Protein AF-A0A4D8RC24-F1 (afdb_monomer_lite)

Sequence (176 aa):
MSFYDWDEFYRLRSGVKYAPVGRLGITMRQRPYGNALQRRLEVMTQLRVAFGDAFANDQLPQAAFWDDVSNIRLSVCVPGQNNNMLDRGQLQYMALGAATVSPRLPEVLPFDANLDGCYLPCADGYEDLTSVIANADDATLEAIGRKAADVFERSCTPARLVEWVERCIHAHERFD

pLDDT: mean 91.69, std 9.09, range [44.59, 98.31]

Foldseek 3Di:
DLDPDVVVVVVLLVVFDAQLPPALAEEEQDDQDDPCNVVSVVVLVVCCVLRPPSYDHHHDDPNVVRVVNNRHNAYEDQDDPDRAADDSVNLVLLQSLFEYEGAHHQDQFFPRDDLVLLYQHDHSSCPCVSVSVVPDDRVSRNSSSVVSNVSCVCGPDPVNVVVRVVCVVCVVVVVD

Structure (mmCIF, N/CA/C/O backbone):
data_AF-A0A4D8RC24-F1
#
_entry.id   AF-A0A4D8RC24-F1
#
loop_
_atom_site.group_PDB
_atom_site.id
_atom_site.type_symbol
_atom_site.label_atom_id
_atom_site.label_alt_id
_atom_site.label_comp_id
_atom_site.label_asym_id
_atom_site.label_entity_id
_atom_site.label_seq_id
_atom_site.pdbx_PDB_ins_code
_atom_site.Cartn_x
_atom_site.Cartn_y
_atom_site.Cartn_z
_atom_site.occupancy
_atom_site.B_iso_or_equiv
_atom_site.auth_seq_id
_atom_site.auth_comp_id
_atom_site.auth_asym_id
_atom_site.auth_atom_id
_atom_site.pdbx_PDB_model_num
ATOM 1 N N . MET A 1 1 ? 15.334 -3.479 -5.323 1.00 44.59 1 MET A N 1
ATOM 2 C CA . MET A 1 1 ? 14.333 -4.568 -5.379 1.00 44.59 1 MET A CA 1
ATOM 3 C C . MET A 1 1 ? 13.601 -4.666 -4.050 1.00 44.59 1 MET A C 1
ATOM 5 O O . MET A 1 1 ? 14.212 -4.383 -3.026 1.00 44.59 1 MET A O 1
ATOM 9 N N . SER A 1 2 ? 12.306 -5.005 -4.073 1.00 61.31 2 SER A N 1
ATOM 10 C CA . SER A 1 2 ? 11.454 -5.019 -2.869 1.00 61.31 2 SER A CA 1
ATOM 11 C C . SER A 1 2 ? 11.608 -6.266 -1.997 1.00 61.31 2 SER A C 1
ATOM 13 O O . SER A 1 2 ? 11.399 -6.200 -0.786 1.00 61.31 2 SER A O 1
ATOM 15 N N . PHE A 1 3 ? 12.035 -7.365 -2.618 1.00 71.88 3 PHE A N 1
ATOM 16 C CA . PHE A 1 3 ? 12.256 -8.673 -2.014 1.00 71.88 3 PHE A CA 1
ATOM 17 C C . PHE A 1 3 ? 13.729 -9.056 -2.175 1.00 71.88 3 PHE A C 1
ATOM 19 O O . PHE A 1 3 ? 14.319 -8.792 -3.226 1.00 71.88 3 PHE A O 1
ATOM 26 N N . TYR A 1 4 ? 14.325 -9.616 -1.121 1.00 71.25 4 TYR A N 1
ATOM 27 C CA . TYR A 1 4 ? 15.713 -10.095 -1.135 1.00 71.25 4 TYR A CA 1
ATOM 28 C C . TYR A 1 4 ? 15.817 -11.564 -1.559 1.00 71.25 4 TYR A C 1
ATOM 30 O O . TYR A 1 4 ? 16.815 -11.940 -2.163 1.00 71.25 4 TYR A O 1
ATOM 38 N N . ASP A 1 5 ? 14.779 -12.355 -1.286 1.00 82.56 5 ASP A N 1
ATOM 39 C CA . ASP A 1 5 ? 14.662 -13.763 -1.655 1.00 82.56 5 ASP A CA 1
ATOM 40 C C . ASP A 1 5 ? 13.346 -13.963 -2.423 1.00 82.56 5 ASP A C 1
ATOM 42 O O . ASP A 1 5 ? 12.249 -13.769 -1.890 1.00 82.56 5 ASP A O 1
ATOM 46 N N . TRP A 1 6 ? 13.461 -14.268 -3.717 1.00 84.31 6 TRP A N 1
ATOM 47 C CA . TRP A 1 6 ? 12.304 -14.428 -4.597 1.00 84.31 6 TRP A CA 1
ATOM 48 C C . TRP A 1 6 ? 11.679 -15.817 -4.516 1.00 84.31 6 TRP A C 1
ATOM 50 O O . TRP A 1 6 ? 10.471 -15.933 -4.709 1.00 84.31 6 TRP A O 1
ATOM 60 N N . ASP A 1 7 ? 12.456 -16.844 -4.178 1.00 85.31 7 ASP A N 1
ATOM 61 C CA . ASP A 1 7 ? 11.925 -18.190 -3.966 1.00 85.31 7 ASP A CA 1
ATOM 62 C C . ASP A 1 7 ? 11.073 -18.207 -2.696 1.00 85.31 7 ASP A C 1
ATOM 64 O O . ASP A 1 7 ? 9.956 -18.735 -2.682 1.00 85.31 7 ASP A O 1
ATOM 68 N N . GLU A 1 8 ? 11.554 -17.533 -1.648 1.00 81.44 8 GLU A N 1
ATOM 69 C CA . GLU A 1 8 ? 10.791 -17.296 -0.431 1.00 81.44 8 GLU A CA 1
ATOM 70 C C . GLU A 1 8 ? 9.505 -16.502 -0.720 1.00 81.44 8 GLU A C 1
ATOM 72 O O . GLU A 1 8 ? 8.424 -16.905 -0.277 1.00 81.44 8 GLU A O 1
ATOM 77 N N . PHE A 1 9 ? 9.589 -15.434 -1.522 1.00 83.38 9 PHE A N 1
ATOM 78 C CA . PHE A 1 9 ? 8.415 -14.676 -1.959 1.00 83.38 9 PHE A CA 1
ATOM 79 C C . PHE A 1 9 ? 7.382 -15.559 -2.671 1.00 83.38 9 PHE A C 1
ATOM 81 O O . PHE A 1 9 ? 6.213 -15.536 -2.288 1.00 83.38 9 PHE A O 1
ATOM 88 N N . TYR A 1 10 ? 7.774 -16.352 -3.675 1.00 84.88 10 TYR A N 1
ATOM 89 C CA . TYR A 1 10 ? 6.831 -17.206 -4.407 1.00 84.88 10 TYR A CA 1
ATOM 90 C C . TYR A 1 10 ? 6.205 -18.268 -3.504 1.00 84.88 10 TYR A C 1
ATOM 92 O O . TYR A 1 10 ? 4.992 -18.494 -3.563 1.00 84.88 10 TYR A O 1
ATOM 100 N N . ARG A 1 11 ? 7.008 -18.871 -2.618 1.00 84.00 11 ARG A N 1
ATOM 101 C CA . ARG A 1 11 ? 6.520 -19.828 -1.624 1.00 84.00 11 ARG A CA 1
ATOM 102 C C . ARG A 1 11 ? 5.441 -19.201 -0.747 1.00 84.00 11 ARG A C 1
ATOM 104 O O . ARG A 1 11 ? 4.394 -19.809 -0.546 1.00 84.00 11 ARG A O 1
ATOM 111 N N . LEU A 1 12 ? 5.667 -17.998 -0.231 1.00 75.50 12 LEU A N 1
ATOM 112 C CA . LEU A 1 12 ? 4.765 -17.386 0.748 1.00 75.50 12 LEU A CA 1
ATOM 113 C C . LEU A 1 12 ? 3.569 -16.706 0.110 1.00 75.50 12 LEU A C 1
ATOM 115 O O . LEU A 1 12 ? 2.467 -16.822 0.636 1.00 75.50 12 LEU A O 1
ATOM 119 N N . ARG A 1 13 ? 3.735 -16.106 -1.070 1.00 80.31 13 ARG A N 1
ATOM 120 C CA . ARG A 1 13 ? 2.616 -15.571 -1.850 1.00 80.31 13 ARG A CA 1
ATOM 121 C C . ARG A 1 13 ? 1.552 -16.631 -2.131 1.00 80.31 13 ARG A C 1
ATOM 123 O O . ARG A 1 13 ? 0.378 -16.293 -2.163 1.00 80.31 13 ARG A O 1
ATOM 130 N N . SER A 1 14 ? 1.936 -17.901 -2.281 1.00 81.00 14 SER A N 1
ATOM 131 C CA . SER A 1 14 ? 0.966 -18.994 -2.451 1.00 81.00 14 SER A CA 1
ATOM 132 C C . SER A 1 14 ? 0.047 -19.207 -1.235 1.00 81.00 14 SER A C 1
ATOM 134 O O . SER A 1 14 ? -1.061 -19.717 -1.392 1.00 81.00 14 SER A O 1
ATOM 136 N N . GLY A 1 15 ? 0.487 -18.803 -0.037 1.00 82.94 15 GLY A N 1
ATOM 137 C CA . GLY A 1 15 ? -0.268 -18.903 1.214 1.00 82.94 15 GLY A CA 1
ATOM 138 C C . GLY A 1 15 ? -0.913 -17.594 1.677 1.00 82.94 15 GLY A C 1
ATOM 139 O O . GLY A 1 15 ? -1.841 -17.631 2.484 1.00 82.94 15 GLY A O 1
ATOM 140 N N . VAL A 1 16 ? -0.460 -16.442 1.173 1.00 86.12 16 VAL A N 1
ATOM 141 C CA . VAL A 1 16 ? -1.022 -15.134 1.531 1.00 86.12 16 VAL A CA 1
ATOM 142 C C . VAL A 1 16 ? -2.292 -14.876 0.729 1.00 86.12 16 VAL A C 1
ATOM 144 O O . VAL A 1 16 ? -2.270 -14.812 -0.500 1.00 86.12 16 VAL A O 1
ATOM 147 N N . LYS A 1 17 ? -3.409 -14.671 1.434 1.00 88.62 17 LYS A N 1
ATOM 148 C CA . LYS A 1 17 ? -4.688 -14.294 0.827 1.00 88.62 17 LYS A CA 1
ATOM 149 C C . LYS A 1 17 ? -5.248 -13.043 1.492 1.00 88.62 17 LYS A C 1
ATOM 151 O O . LYS A 1 17 ? -5.812 -13.076 2.592 1.00 88.62 17 LYS A O 1
ATOM 156 N N . TYR A 1 18 ? -5.138 -11.929 0.782 1.00 94.31 18 TYR A N 1
ATOM 157 C CA . TYR A 1 18 ? -5.836 -10.709 1.152 1.00 94.31 18 TYR A CA 1
ATOM 158 C C . TYR A 1 18 ? -7.342 -10.849 0.870 1.00 94.31 18 TYR A C 1
ATOM 160 O O . TYR A 1 18 ? -7.747 -11.225 -0.227 1.00 94.31 18 TYR A O 1
ATOM 168 N N . ALA A 1 19 ? -8.166 -10.594 1.887 1.00 94.38 19 ALA A N 1
ATOM 169 C CA . ALA A 1 19 ? -9.625 -10.658 1.817 1.00 94.38 19 ALA A CA 1
ATOM 170 C C . ALA A 1 19 ? -10.207 -9.694 2.868 1.00 94.38 19 ALA A C 1
ATOM 172 O O . ALA A 1 19 ? -10.411 -10.101 4.009 1.00 94.38 19 ALA A O 1
ATOM 173 N N . PRO A 1 20 ? -10.421 -8.410 2.535 1.00 95.69 20 PRO A N 1
ATOM 174 C CA . PRO A 1 20 ? -10.732 -7.370 3.521 1.00 95.69 20 PRO A CA 1
ATOM 175 C C . PRO A 1 20 ? -12.094 -7.539 4.200 1.00 95.69 20 PRO A C 1
ATOM 177 O O . PRO A 1 20 ? -12.297 -6.980 5.274 1.00 95.69 20 PRO A O 1
ATOM 180 N N . VAL A 1 21 ? -13.000 -8.318 3.599 1.00 95.19 21 VAL A N 1
ATOM 181 C CA . VAL A 1 21 ? -14.374 -8.511 4.073 1.00 95.19 21 VAL A CA 1
ATOM 182 C C . VAL A 1 21 ? -14.407 -8.940 5.539 1.00 95.19 21 VAL A C 1
ATOM 184 O O . VAL A 1 21 ? -13.895 -10.000 5.902 1.00 95.19 21 VAL A O 1
ATOM 187 N N . GLY A 1 22 ? -15.033 -8.111 6.376 1.00 90.12 22 GLY A N 1
ATOM 188 C CA . GLY A 1 22 ? -15.206 -8.377 7.808 1.00 90.12 22 GLY A CA 1
ATOM 189 C C . GLY A 1 22 ? -13.940 -8.208 8.656 1.00 90.12 22 GLY A C 1
ATOM 190 O O . GLY A 1 22 ? -13.977 -8.466 9.859 1.00 90.12 22 GLY A O 1
ATOM 191 N N . ARG A 1 23 ? -12.823 -7.764 8.066 1.00 94.94 23 ARG A N 1
ATOM 192 C CA . ARG A 1 23 ? -11.603 -7.415 8.803 1.00 94.94 23 ARG A CA 1
ATOM 193 C C . ARG A 1 23 ? -11.678 -5.966 9.265 1.00 94.94 23 ARG A C 1
ATOM 195 O O . ARG A 1 23 ? -12.237 -5.118 8.581 1.00 94.94 23 ARG A O 1
ATOM 202 N N . LEU A 1 24 ? -11.054 -5.669 10.404 1.00 94.25 24 LEU A N 1
ATOM 203 C CA . LEU A 1 24 ? -10.977 -4.307 10.952 1.00 94.25 24 LEU A CA 1
ATOM 204 C C . LEU A 1 24 ? -9.547 -3.755 11.005 1.00 94.25 24 LEU A C 1
ATOM 206 O O . LEU A 1 24 ? -9.372 -2.548 11.122 1.00 94.25 24 LEU A O 1
ATOM 210 N N . GLY A 1 25 ? -8.531 -4.619 10.904 1.00 96.88 25 GLY A N 1
ATOM 211 C CA . GLY A 1 25 ? -7.134 -4.239 11.110 1.00 96.88 25 GLY A CA 1
ATOM 212 C C . GLY A 1 25 ? -6.630 -3.212 10.093 1.00 96.88 25 GLY A C 1
ATOM 213 O O . GLY A 1 25 ? -6.691 -3.444 8.886 1.00 96.88 25 GLY A O 1
ATOM 214 N N . ILE A 1 26 ? -6.090 -2.101 10.581 1.00 97.81 26 ILE A N 1
ATOM 215 C CA . ILE A 1 26 ? -5.436 -1.053 9.793 1.00 97.81 26 ILE A CA 1
ATOM 216 C C . ILE A 1 26 ? -3.965 -1.046 10.175 1.00 97.81 26 ILE A C 1
ATOM 218 O O . ILE A 1 26 ? -3.633 -0.985 11.360 1.00 97.81 26 ILE A O 1
ATOM 222 N N . THR A 1 27 ? -3.063 -1.084 9.195 1.00 97.12 27 THR A N 1
ATOM 223 C CA . THR A 1 27 ? -1.629 -1.145 9.504 1.00 97.12 27 THR A CA 1
ATOM 224 C C . THR A 1 27 ? -0.808 -0.060 8.842 1.00 97.12 27 THR A C 1
ATOM 226 O O . THR A 1 27 ? -1.006 0.298 7.687 1.00 97.12 27 THR A O 1
ATOM 229 N N . MET A 1 28 ? 0.178 0.442 9.582 1.00 95.81 28 MET A N 1
ATOM 230 C CA . MET A 1 28 ? 1.217 1.333 9.072 1.00 95.81 28 MET A CA 1
ATOM 231 C C . MET A 1 28 ? 2.562 0.872 9.627 1.00 95.81 28 MET A C 1
ATOM 233 O O . MET A 1 28 ? 3.018 1.306 10.681 1.00 95.81 28 MET A O 1
ATOM 237 N N . ARG A 1 29 ? 3.207 -0.042 8.903 1.00 92.94 29 ARG A N 1
ATOM 238 C CA . ARG A 1 29 ? 4.435 -0.725 9.348 1.00 92.94 29 ARG A CA 1
ATOM 239 C C . ARG A 1 29 ? 5.718 0.040 8.998 1.00 92.94 29 ARG A C 1
ATOM 241 O O . ARG A 1 29 ? 6.820 -0.453 9.214 1.00 92.94 29 ARG A O 1
ATOM 248 N N . GLN A 1 30 ? 5.619 1.239 8.428 1.00 90.50 30 GLN A N 1
ATOM 249 C CA . GLN A 1 30 ? 6.779 2.020 8.001 1.00 90.50 30 GLN A CA 1
ATOM 250 C C . GLN A 1 30 ? 7.441 2.732 9.187 1.00 90.50 30 GLN A C 1
ATOM 252 O O . GLN A 1 30 ? 6.823 3.560 9.853 1.00 90.50 30 GLN A O 1
ATOM 257 N N . ARG A 1 31 ? 8.732 2.466 9.420 1.00 89.50 31 ARG A N 1
ATOM 258 C CA . ARG A 1 31 ? 9.482 3.101 10.512 1.00 89.50 31 ARG A CA 1
ATOM 259 C C . ARG A 1 31 ? 9.552 4.628 10.328 1.00 89.50 31 ARG A C 1
ATOM 261 O O . ARG A 1 31 ? 9.922 5.080 9.242 1.00 89.50 31 ARG A O 1
ATOM 268 N N . PRO A 1 32 ? 9.287 5.439 11.361 1.00 91.25 32 PRO A N 1
ATOM 269 C CA . PRO A 1 32 ? 9.589 6.867 11.335 1.00 91.25 32 PRO A CA 1
ATOM 270 C C . PRO A 1 32 ? 11.110 7.087 11.370 1.00 91.25 32 PRO A C 1
ATOM 272 O O . PRO A 1 32 ? 11.766 6.761 12.358 1.00 91.25 32 PRO A O 1
ATOM 275 N N . TYR A 1 33 ? 11.695 7.581 10.277 1.00 90.31 33 TYR A N 1
ATOM 276 C CA . TYR A 1 33 ? 13.123 7.912 10.200 1.00 90.31 33 TYR A CA 1
ATOM 277 C C . TYR A 1 33 ? 13.399 8.947 9.101 1.00 90.31 33 TYR A C 1
ATOM 279 O O . TYR A 1 33 ? 12.599 9.110 8.177 1.00 90.31 33 TYR A O 1
ATOM 287 N N . GLY A 1 34 ? 14.554 9.617 9.190 1.00 91.06 34 GLY A N 1
ATOM 288 C CA . GLY A 1 34 ? 15.020 10.575 8.183 1.00 91.06 34 GLY A CA 1
ATOM 289 C C . GLY A 1 34 ? 13.987 11.664 7.885 1.00 91.06 34 GLY A C 1
ATOM 290 O O . GLY A 1 34 ? 13.308 12.148 8.789 1.00 91.06 34 GLY A O 1
ATOM 291 N N . ASN A 1 35 ? 13.818 11.988 6.602 1.00 90.50 35 ASN A N 1
ATOM 292 C CA . ASN A 1 35 ? 12.892 13.025 6.129 1.00 90.50 35 ASN A CA 1
ATOM 293 C C . ASN A 1 35 ? 11.404 12.696 6.349 1.00 90.50 35 ASN A C 1
ATOM 295 O O . ASN A 1 35 ? 10.552 13.565 6.186 1.00 90.50 35 ASN A O 1
ATOM 299 N N . ALA A 1 36 ? 11.078 11.455 6.722 1.00 93.06 36 ALA A N 1
ATOM 300 C CA . ALA A 1 36 ? 9.709 11.019 6.979 1.00 93.06 36 ALA A CA 1
ATOM 301 C C . ALA A 1 36 ? 9.345 11.016 8.467 1.00 93.06 36 ALA A C 1
ATOM 303 O O . ALA A 1 36 ? 8.201 10.710 8.791 1.00 93.06 36 ALA A O 1
ATOM 304 N N . LEU A 1 37 ? 10.301 11.280 9.371 1.00 95.31 37 LEU A N 1
ATOM 305 C CA . LEU A 1 37 ? 10.128 11.086 10.813 1.00 95.31 37 LEU A CA 1
ATOM 306 C C . LEU A 1 37 ? 8.869 11.782 11.337 1.00 95.31 37 LEU A C 1
ATOM 308 O O . LEU A 1 37 ? 7.990 11.114 11.874 1.00 95.31 37 LEU A O 1
ATOM 312 N N . GLN A 1 38 ? 8.772 13.096 11.131 1.00 95.62 38 GLN A N 1
ATOM 313 C CA . GLN A 1 38 ? 7.676 13.899 11.666 1.00 95.62 38 GLN A CA 1
ATOM 314 C C . GLN A 1 38 ? 6.326 13.483 11.069 1.00 95.62 38 GLN A C 1
ATOM 316 O O . GLN A 1 38 ? 5.425 13.091 11.802 1.00 95.62 38 GLN A O 1
ATOM 321 N 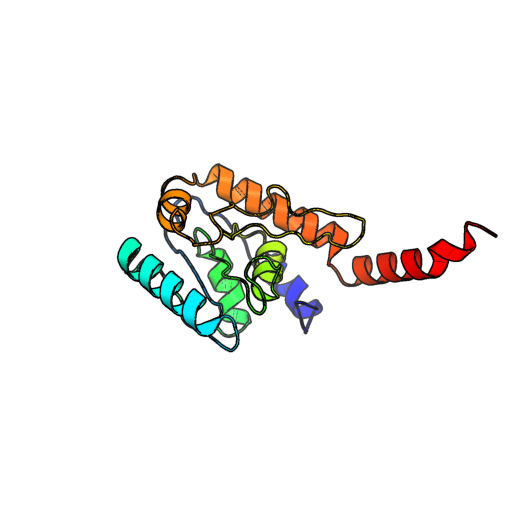N . ARG A 1 39 ? 6.235 13.439 9.735 1.00 95.00 39 ARG A N 1
ATOM 322 C CA . ARG A 1 39 ? 5.020 13.037 9.014 1.00 95.00 39 ARG A CA 1
ATOM 323 C C . ARG A 1 39 ? 4.527 11.646 9.426 1.00 95.00 39 ARG A C 1
ATOM 325 O O . ARG A 1 39 ? 3.338 11.444 9.641 1.00 95.00 39 ARG A O 1
ATOM 332 N N . ARG A 1 40 ? 5.428 10.664 9.559 1.00 96.00 40 ARG A N 1
ATOM 333 C CA . ARG A 1 40 ? 5.048 9.306 9.979 1.00 96.00 40 ARG A CA 1
ATOM 334 C C . ARG A 1 40 ? 4.545 9.279 11.421 1.00 96.00 40 ARG A C 1
ATOM 336 O O . ARG A 1 40 ? 3.589 8.563 11.689 1.00 96.00 40 ARG A O 1
ATOM 343 N N . LEU A 1 41 ? 5.145 10.048 12.333 1.00 96.81 41 LEU A N 1
ATOM 344 C CA . LEU A 1 41 ? 4.675 10.146 13.721 1.00 96.81 41 LEU A CA 1
ATOM 345 C C . LEU A 1 41 ? 3.296 10.812 13.823 1.00 96.81 41 LEU A C 1
ATOM 347 O O . LEU A 1 41 ? 2.447 10.342 14.581 1.00 96.81 41 LEU A O 1
ATOM 351 N N . GLU A 1 42 ? 3.062 11.868 13.047 1.00 97.12 42 GLU A N 1
ATOM 352 C CA . GLU A 1 42 ? 1.772 12.563 12.979 1.00 97.12 42 GLU A CA 1
ATOM 353 C C . GLU A 1 42 ? 0.671 11.629 12.478 1.00 97.12 42 GLU A C 1
ATOM 355 O O . GLU A 1 42 ? -0.331 11.436 13.168 1.00 97.12 42 GLU A O 1
ATOM 360 N N . VAL A 1 43 ? 0.901 10.949 11.350 1.00 97.44 43 VAL A N 1
ATOM 361 C CA . VAL A 1 43 ? -0.060 9.985 10.799 1.00 97.44 43 VAL A CA 1
ATOM 362 C C . VAL A 1 43 ? -0.285 8.809 11.752 1.00 97.44 43 VAL A C 1
ATOM 364 O O . VAL A 1 43 ? -1.426 8.423 11.989 1.00 97.44 43 VAL A O 1
ATOM 367 N N . MET A 1 44 ? 0.766 8.258 12.373 1.00 97.75 44 MET A N 1
ATOM 368 C CA . MET A 1 44 ? 0.602 7.198 13.378 1.00 97.75 44 MET A CA 1
ATOM 369 C C . MET A 1 44 ? -0.259 7.657 14.561 1.00 97.75 44 MET A C 1
ATOM 371 O O . MET A 1 44 ? -1.071 6.882 15.063 1.00 97.75 44 MET A O 1
ATOM 375 N N . THR A 1 45 ? -0.099 8.906 15.002 1.00 97.81 45 THR A N 1
ATOM 376 C CA . THR A 1 45 ? -0.908 9.484 16.083 1.00 97.81 45 THR A CA 1
ATOM 377 C C . THR A 1 45 ? -2.361 9.640 15.644 1.00 97.81 45 THR A C 1
ATOM 379 O O . THR A 1 45 ? -3.260 9.205 16.361 1.00 97.81 45 THR A O 1
ATOM 382 N N . GLN A 1 46 ? -2.597 10.183 14.446 1.00 98.00 46 GLN A N 1
ATOM 383 C CA . GLN A 1 46 ? -3.929 10.337 13.859 1.00 98.00 46 GLN A CA 1
ATOM 384 C C . GLN A 1 46 ? -4.656 8.989 13.745 1.00 98.00 46 GLN A C 1
ATOM 386 O O . GLN A 1 46 ? -5.799 8.864 14.184 1.00 98.00 46 GLN A O 1
ATOM 391 N N . LEU A 1 47 ? -3.983 7.961 13.217 1.00 98.31 47 LEU A N 1
ATOM 392 C CA . LEU A 1 47 ? -4.540 6.614 13.077 1.00 98.31 47 LEU A CA 1
ATOM 393 C C . LEU A 1 47 ? -4.827 5.972 14.436 1.00 98.31 47 LEU A C 1
ATOM 395 O O . LEU A 1 47 ? -5.876 5.359 14.614 1.00 98.31 47 LEU A O 1
ATOM 399 N N . ARG A 1 48 ? -3.937 6.150 15.417 1.00 97.94 48 ARG A N 1
ATOM 400 C CA . ARG A 1 48 ? -4.143 5.627 16.772 1.00 97.94 48 ARG A CA 1
ATOM 401 C C . ARG A 1 48 ? -5.333 6.278 17.470 1.00 97.94 48 ARG A C 1
ATOM 403 O O . ARG A 1 48 ? -6.101 5.576 18.116 1.00 97.94 48 ARG A O 1
ATOM 410 N N . VAL A 1 49 ? -5.505 7.591 17.321 1.00 98.06 49 VAL A N 1
ATOM 411 C CA . VAL A 1 49 ? -6.660 8.318 17.871 1.00 98.06 49 VAL A CA 1
ATOM 412 C C . VAL A 1 49 ? -7.964 7.874 17.203 1.00 98.06 49 VAL A C 1
ATOM 414 O O . VAL A 1 49 ? -8.965 7.705 17.891 1.00 98.06 49 VAL A O 1
ATOM 417 N N . ALA A 1 50 ? -7.959 7.669 15.884 1.00 97.75 50 ALA A N 1
ATOM 418 C CA . ALA A 1 50 ? -9.168 7.338 15.132 1.00 97.75 50 ALA A CA 1
ATOM 419 C C . ALA A 1 50 ? -9.594 5.866 15.246 1.00 97.75 50 ALA A C 1
ATOM 421 O O . ALA A 1 50 ? -10.788 5.579 15.275 1.00 97.75 50 ALA A O 1
ATOM 422 N N . PHE A 1 51 ? -8.636 4.937 15.292 1.00 97.44 51 PHE A N 1
ATOM 423 C CA . PHE A 1 51 ? -8.905 3.503 15.143 1.00 97.44 51 PHE A CA 1
ATOM 424 C C . PHE A 1 51 ? -8.506 2.660 16.359 1.00 97.44 51 PHE A C 1
ATOM 426 O O . PHE A 1 51 ? -8.856 1.482 16.407 1.00 97.44 51 PHE A O 1
ATOM 433 N N . GLY A 1 52 ? -7.82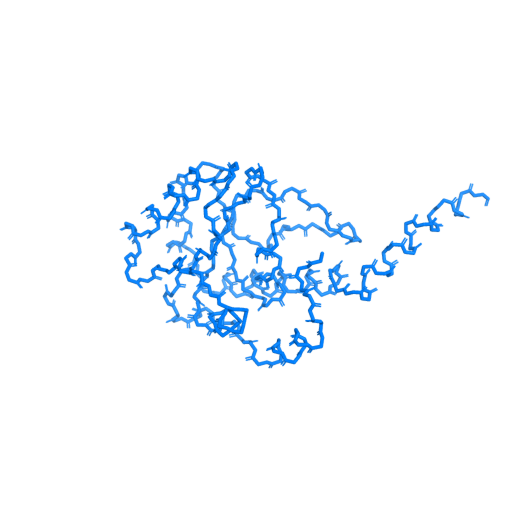1 3.239 17.353 1.00 96.94 52 GLY A N 1
ATOM 434 C CA . GLY A 1 52 ? -7.491 2.568 18.613 1.00 96.94 52 GLY A CA 1
ATOM 435 C C . GLY A 1 52 ? -6.848 1.198 18.398 1.00 96.94 52 GLY A C 1
ATOM 436 O O . GLY A 1 52 ? -5.864 1.076 17.670 1.00 96.94 52 GLY A O 1
ATOM 437 N N . ASP A 1 53 ? -7.449 0.169 18.993 1.00 96.12 53 ASP A N 1
ATOM 438 C CA . ASP A 1 53 ? -6.969 -1.219 18.951 1.00 96.12 53 ASP A CA 1
ATOM 439 C C . ASP A 1 53 ? -6.988 -1.846 17.548 1.00 96.12 53 ASP A C 1
ATOM 441 O O . ASP A 1 53 ? -6.309 -2.843 17.306 1.00 96.12 53 ASP A O 1
ATOM 445 N N . ALA A 1 54 ? -7.736 -1.272 16.599 1.00 96.81 54 ALA A N 1
ATOM 446 C CA . ALA A 1 54 ? -7.720 -1.731 15.214 1.00 96.81 54 ALA A CA 1
ATOM 447 C C . ALA A 1 54 ? -6.456 -1.282 14.459 1.00 96.81 54 ALA A C 1
ATOM 449 O O . ALA A 1 54 ? -6.172 -1.816 13.387 1.00 96.81 54 ALA A O 1
ATOM 450 N N . PHE A 1 55 ? -5.696 -0.316 14.989 1.00 98.25 55 PHE A N 1
ATOM 451 C CA . PHE A 1 55 ? -4.484 0.192 14.357 1.00 98.25 55 PHE A CA 1
ATOM 452 C C . PHE A 1 55 ? -3.216 -0.465 14.907 1.00 98.25 55 PHE A C 1
ATOM 454 O O . PHE A 1 55 ? -2.931 -0.390 16.101 1.00 98.25 55 PHE A O 1
ATOM 461 N N . ALA A 1 56 ? -2.387 -1.010 14.013 1.00 96.81 56 ALA A N 1
ATOM 462 C CA . ALA A 1 56 ? -1.081 -1.553 14.369 1.00 96.81 56 ALA A CA 1
ATOM 463 C C . ALA A 1 56 ? 0.064 -0.919 13.559 1.00 96.81 56 ALA A C 1
ATOM 465 O O . ALA A 1 56 ? 0.029 -0.824 12.329 1.00 96.81 56 ALA A O 1
ATOM 466 N N . ASN A 1 57 ? 1.125 -0.510 14.259 1.00 95.31 57 ASN A N 1
ATOM 467 C CA . ASN A 1 57 ? 2.306 0.139 13.676 1.00 95.31 57 ASN A CA 1
ATOM 468 C C . ASN A 1 57 ? 3.646 -0.469 14.115 1.00 95.31 57 ASN A C 1
ATOM 470 O O . ASN A 1 57 ? 4.707 0.043 13.748 1.00 95.31 57 ASN A O 1
ATOM 474 N N . ASP A 1 58 ? 3.611 -1.562 14.876 1.00 92.88 58 ASP A N 1
ATOM 475 C CA . ASP A 1 58 ? 4.820 -2.271 15.288 1.00 92.88 58 ASP A CA 1
ATOM 476 C C . ASP A 1 58 ? 5.579 -2.810 14.078 1.00 92.88 58 ASP A C 1
ATOM 478 O O . ASP A 1 58 ? 4.978 -3.236 13.085 1.00 92.88 58 ASP A O 1
ATOM 482 N N . GLN A 1 59 ? 6.910 -2.797 14.168 1.00 89.62 59 GLN A N 1
ATOM 483 C CA . GLN A 1 59 ? 7.771 -3.423 13.170 1.00 89.62 59 GLN A CA 1
ATOM 484 C C . GLN A 1 59 ? 7.617 -4.939 13.243 1.00 89.62 59 GLN A C 1
ATOM 486 O O . GLN A 1 59 ? 7.718 -5.527 14.318 1.00 89.62 59 GLN A O 1
ATOM 491 N N . LEU A 1 60 ? 7.428 -5.564 12.085 1.00 90.44 60 LEU A N 1
ATOM 492 C CA . LEU A 1 60 ? 7.300 -7.008 11.971 1.00 90.44 60 LEU A CA 1
ATOM 493 C C . LEU A 1 60 ? 8.521 -7.592 11.250 1.00 90.44 60 LEU A C 1
ATOM 495 O O . LEU A 1 60 ? 8.993 -7.004 10.273 1.00 90.44 60 LEU A O 1
ATOM 499 N N . PRO A 1 61 ? 9.023 -8.759 11.686 1.00 88.00 61 PRO A N 1
ATOM 500 C CA . PRO A 1 61 ? 9.874 -9.594 10.848 1.00 88.00 61 PRO A CA 1
ATOM 501 C C . PRO A 1 61 ? 9.170 -9.942 9.528 1.00 88.00 61 PRO A C 1
ATOM 503 O O . PRO A 1 61 ? 7.943 -10.002 9.478 1.00 88.00 61 PRO A O 1
ATOM 506 N N . GLN A 1 62 ? 9.936 -10.227 8.473 1.00 83.75 62 GLN A N 1
ATOM 507 C CA . GLN A 1 62 ? 9.405 -10.422 7.116 1.00 83.75 62 GLN A CA 1
ATOM 508 C C . GLN A 1 62 ? 8.290 -11.485 7.035 1.00 83.75 62 GLN A C 1
ATOM 510 O O . GLN A 1 62 ? 7.245 -11.226 6.445 1.00 83.75 62 GLN A O 1
ATOM 515 N N . ALA A 1 63 ? 8.475 -12.643 7.677 1.00 83.38 63 ALA A N 1
ATOM 516 C CA . ALA A 1 63 ? 7.461 -13.700 7.709 1.00 83.38 63 ALA A CA 1
ATOM 517 C C . ALA A 1 63 ? 6.163 -13.248 8.403 1.00 83.38 63 ALA A C 1
ATOM 519 O O . ALA A 1 63 ? 5.075 -13.431 7.866 1.00 83.38 63 ALA A O 1
ATOM 520 N N . ALA A 1 64 ? 6.282 -12.578 9.553 1.00 88.94 64 ALA A N 1
ATOM 521 C CA . ALA A 1 64 ? 5.131 -12.061 10.289 1.00 88.94 64 ALA A CA 1
ATOM 522 C C . ALA A 1 64 ? 4.416 -10.937 9.528 1.00 88.94 64 ALA A C 1
ATOM 524 O O . ALA A 1 64 ? 3.198 -10.834 9.596 1.00 88.94 64 ALA A O 1
ATOM 525 N N . PHE A 1 65 ? 5.154 -10.111 8.781 1.00 90.00 65 PHE A N 1
ATOM 526 C CA . PHE A 1 65 ? 4.571 -9.112 7.887 1.00 90.00 65 PHE A CA 1
ATOM 527 C C . PHE A 1 65 ? 3.691 -9.765 6.813 1.00 90.00 65 PHE A C 1
ATOM 529 O O . PHE A 1 65 ? 2.596 -9.283 6.548 1.00 90.00 65 PHE A O 1
ATOM 536 N N . TRP A 1 66 ? 4.132 -10.870 6.213 1.00 87.25 66 TRP A N 1
ATOM 537 C CA . TRP A 1 66 ? 3.341 -11.580 5.206 1.00 87.25 66 TRP A CA 1
ATOM 538 C C . TRP A 1 66 ? 2.071 -12.206 5.776 1.00 87.25 66 TRP A C 1
ATOM 540 O O . TRP A 1 66 ? 1.002 -12.070 5.178 1.00 87.25 66 TRP A O 1
ATOM 550 N N . ASP A 1 67 ? 2.164 -12.813 6.956 1.00 88.50 67 ASP A N 1
ATOM 551 C CA . ASP A 1 67 ? 0.991 -13.332 7.658 1.00 88.50 67 ASP A CA 1
ATOM 552 C C . ASP A 1 67 ? 0.029 -12.198 8.056 1.00 88.50 67 ASP A C 1
ATOM 554 O O . ASP A 1 67 ? -1.188 -12.338 7.917 1.00 88.50 67 ASP A O 1
ATOM 558 N N . ASP A 1 68 ? 0.551 -11.039 8.476 1.00 92.44 68 ASP A N 1
ATOM 559 C CA . ASP A 1 68 ? -0.234 -9.838 8.801 1.00 92.44 68 ASP A CA 1
ATOM 560 C C . ASP A 1 68 ? -1.074 -9.381 7.601 1.00 92.44 68 ASP A C 1
ATOM 562 O O . ASP A 1 68 ? -2.256 -9.085 7.760 1.00 92.44 68 ASP A O 1
ATOM 566 N N . VAL A 1 69 ? -0.544 -9.435 6.371 1.00 93.56 69 VAL A N 1
ATOM 567 C CA . VAL A 1 69 ? -1.313 -9.082 5.159 1.00 93.56 69 VAL A CA 1
ATOM 568 C C . VAL A 1 69 ? -2.594 -9.919 5.003 1.00 93.56 69 VAL A C 1
ATOM 570 O O . VAL A 1 69 ? -3.632 -9.424 4.549 1.00 93.56 69 VAL A O 1
ATOM 573 N N . SER A 1 70 ? -2.573 -11.176 5.448 1.00 92.25 70 SER A N 1
ATOM 574 C CA . SER A 1 70 ? -3.755 -12.046 5.444 1.00 92.25 70 SER A CA 1
ATOM 575 C C . SER A 1 70 ? -4.750 -11.737 6.566 1.00 92.25 70 SER A C 1
ATOM 577 O O . SER A 1 70 ? -5.788 -12.381 6.630 1.00 92.25 70 SER A O 1
ATOM 579 N N . ASN A 1 71 ? -4.485 -10.764 7.435 1.00 93.81 71 ASN A N 1
ATOM 580 C CA . ASN A 1 71 ? -5.327 -10.437 8.590 1.00 93.81 71 ASN A CA 1
ATOM 581 C C . ASN A 1 71 ? -5.759 -8.965 8.639 1.00 93.81 71 ASN A C 1
ATOM 583 O O . ASN A 1 71 ? -6.688 -8.615 9.368 1.00 93.81 71 ASN A O 1
ATOM 587 N N . ILE A 1 72 ? -5.153 -8.103 7.825 1.00 96.56 72 ILE A N 1
ATOM 588 C CA . ILE A 1 72 ? -5.528 -6.690 7.740 1.00 96.56 72 ILE A CA 1
ATOM 589 C C . ILE A 1 72 ? -6.726 -6.463 6.825 1.00 96.56 72 ILE A C 1
ATOM 591 O O . ILE A 1 72 ? -6.939 -7.175 5.837 1.00 96.56 72 ILE A O 1
ATOM 595 N N . ARG A 1 73 ? -7.472 -5.409 7.145 1.00 97.88 73 ARG A N 1
ATOM 596 C CA . ARG A 1 73 ? -8.450 -4.776 6.270 1.00 97.88 73 ARG A CA 1
ATOM 597 C C . ARG A 1 73 ? -7.759 -3.917 5.222 1.00 97.88 73 ARG A C 1
ATOM 599 O O . ARG A 1 73 ? -8.071 -4.046 4.050 1.00 97.88 73 ARG A O 1
ATOM 606 N N . LEU A 1 74 ? -6.817 -3.064 5.615 1.00 97.88 74 LEU A N 1
ATOM 607 C CA . LEU A 1 74 ? -6.015 -2.257 4.693 1.00 97.88 74 LEU A CA 1
ATOM 608 C C . LEU A 1 74 ? -4.709 -1.815 5.342 1.00 97.88 74 LEU A C 1
ATOM 610 O O . LEU A 1 74 ? -4.557 -1.853 6.564 1.00 97.88 74 LEU A O 1
ATOM 614 N N . SER A 1 75 ? -3.787 -1.349 4.511 1.00 98.00 75 SER A N 1
ATOM 615 C CA . SER A 1 75 ? -2.564 -0.692 4.959 1.00 98.00 75 SER A CA 1
ATOM 616 C C . SER A 1 75 ? -2.590 0.812 4.664 1.00 98.00 75 SER A C 1
ATOM 618 O O . SER A 1 75 ? -3.371 1.296 3.845 1.00 98.00 75 SER A O 1
ATOM 620 N N . VAL A 1 76 ? -1.724 1.565 5.333 1.00 97.81 76 VAL A N 1
ATOM 621 C CA . VAL A 1 76 ? -1.468 2.982 5.073 1.00 97.81 76 VAL A CA 1
ATOM 622 C C . VAL A 1 76 ? -0.000 3.142 4.698 1.00 97.81 76 VAL A C 1
ATOM 624 O O . VAL A 1 76 ? 0.890 2.728 5.446 1.00 97.81 76 VAL A O 1
ATOM 627 N N . CYS A 1 77 ? 0.245 3.760 3.544 1.00 95.75 77 CYS A N 1
ATOM 628 C CA . CYS A 1 77 ? 1.569 4.140 3.082 1.00 95.75 77 CYS A CA 1
ATOM 629 C C . CYS A 1 77 ? 1.773 5.642 3.284 1.00 95.75 77 CYS A C 1
ATOM 631 O O . CYS A 1 77 ? 1.138 6.464 2.623 1.00 95.75 77 CYS A O 1
ATOM 633 N N . VAL A 1 78 ? 2.726 5.974 4.154 1.00 95.19 78 VAL A N 1
ATOM 634 C CA . VAL A 1 78 ? 3.297 7.308 4.342 1.00 95.19 78 VAL A CA 1
ATOM 635 C C . VAL A 1 78 ? 4.698 7.318 3.726 1.00 95.19 78 VAL A C 1
ATOM 637 O O . VAL A 1 78 ? 5.647 6.806 4.345 1.00 95.19 78 VAL A O 1
ATOM 640 N N . PRO A 1 79 ? 4.862 7.877 2.515 1.00 91.69 79 PRO A N 1
ATOM 641 C CA . PRO A 1 79 ? 6.114 7.832 1.770 1.00 91.69 79 PRO A CA 1
ATOM 642 C C . PRO A 1 79 ? 7.330 8.366 2.536 1.00 91.69 79 PRO A C 1
ATOM 644 O O . PRO A 1 79 ? 7.217 9.148 3.485 1.00 91.69 79 PRO A O 1
ATOM 647 N N . GLY A 1 80 ? 8.509 7.866 2.164 1.00 87.62 80 GLY A N 1
ATOM 648 C CA . GLY A 1 80 ? 9.762 8.082 2.886 1.00 87.62 80 GLY A CA 1
ATOM 649 C C . GLY A 1 80 ? 10.431 9.420 2.561 1.00 87.62 80 GLY A C 1
ATOM 650 O O . GLY A 1 80 ? 10.152 10.446 3.178 1.00 87.62 80 GLY A O 1
ATOM 651 N N . GLN A 1 81 ? 11.362 9.388 1.606 1.00 85.62 81 GLN A N 1
ATOM 652 C CA . GLN A 1 81 ? 12.226 10.522 1.264 1.00 85.62 81 GLN A CA 1
ATOM 653 C C . GLN A 1 81 ? 11.434 11.773 0.869 1.00 85.62 81 GLN A C 1
ATOM 655 O O . GLN A 1 81 ? 11.765 12.870 1.312 1.00 85.62 81 GLN A O 1
ATOM 660 N N . ASN A 1 82 ? 10.384 11.583 0.069 1.00 86.69 82 ASN A N 1
ATOM 661 C CA . ASN A 1 82 ? 9.467 12.616 -0.400 1.00 86.69 82 ASN A CA 1
ATOM 662 C C . ASN A 1 82 ? 8.031 12.190 -0.084 1.00 86.69 82 ASN A C 1
ATOM 664 O O . ASN A 1 82 ? 7.792 11.017 0.189 1.00 86.69 82 ASN A O 1
ATOM 668 N N . ASN A 1 83 ? 7.081 13.127 -0.110 1.00 84.81 83 ASN A N 1
ATOM 669 C CA . ASN A 1 83 ? 5.684 12.835 0.233 1.00 84.81 83 ASN A CA 1
ATOM 670 C C . ASN A 1 83 ? 4.927 12.056 -0.853 1.00 84.81 83 ASN A C 1
ATOM 672 O O . ASN A 1 83 ? 3.935 11.402 -0.567 1.00 84.81 83 ASN A O 1
ATOM 676 N N . ASN A 1 84 ? 5.424 12.106 -2.085 1.00 88.12 84 ASN A N 1
ATOM 677 C CA . ASN A 1 84 ? 4.798 11.520 -3.260 1.00 88.12 84 ASN A CA 1
ATOM 678 C C . ASN A 1 84 ? 5.784 10.529 -3.863 1.00 88.12 84 ASN A C 1
ATOM 680 O O . ASN A 1 84 ? 6.453 10.841 -4.848 1.00 88.12 84 ASN A O 1
ATOM 684 N N . MET A 1 85 ? 5.966 9.393 -3.184 1.00 90.94 85 MET A N 1
ATOM 685 C CA . MET A 1 85 ? 6.801 8.328 -3.720 1.00 90.94 85 MET A CA 1
ATOM 686 C C . MET A 1 85 ? 6.334 6.923 -3.353 1.00 90.94 85 MET A C 1
ATOM 688 O O . MET A 1 85 ? 5.912 6.659 -2.224 1.00 90.94 85 MET A O 1
ATOM 692 N N . LEU A 1 86 ? 6.504 6.003 -4.292 1.00 91.25 86 LEU A N 1
ATOM 693 C CA . LEU A 1 86 ? 6.348 4.576 -4.086 1.00 91.25 86 LEU A CA 1
ATOM 694 C C . LEU A 1 86 ? 7.557 4.056 -3.308 1.00 91.25 86 LEU A C 1
ATOM 696 O O . LEU A 1 86 ? 8.672 3.973 -3.826 1.00 91.25 86 LEU A O 1
ATOM 700 N N . ASP A 1 87 ? 7.343 3.698 -2.045 1.00 87.75 87 ASP A N 1
ATOM 701 C CA . ASP A 1 87 ? 8.397 3.117 -1.226 1.00 87.75 87 ASP A CA 1
ATOM 702 C C . ASP A 1 87 ? 8.391 1.583 -1.251 1.00 87.75 87 ASP A C 1
ATOM 704 O O . ASP A 1 87 ? 7.488 0.922 -1.773 1.00 87.75 87 ASP A O 1
ATOM 708 N N . ARG A 1 88 ? 9.449 0.999 -0.680 1.00 86.19 88 ARG A N 1
ATOM 709 C CA . ARG A 1 88 ? 9.630 -0.454 -0.660 1.00 86.19 88 ARG A CA 1
ATOM 710 C C . ARG A 1 88 ? 8.457 -1.170 0.013 1.00 86.19 88 ARG A C 1
ATOM 712 O O . ARG A 1 88 ? 8.020 -2.198 -0.487 1.00 86.19 88 ARG A O 1
ATOM 719 N N . GLY A 1 89 ? 7.968 -0.650 1.140 1.00 88.00 89 GLY A N 1
ATOM 720 C CA . GLY A 1 89 ? 6.883 -1.285 1.887 1.00 88.00 89 GLY A CA 1
ATOM 721 C C . GLY A 1 89 ? 5.599 -1.321 1.067 1.00 88.00 89 GLY A C 1
ATOM 722 O O . GLY A 1 89 ? 4.976 -2.375 0.955 1.00 88.00 89 GLY A O 1
ATOM 723 N N . GLN A 1 90 ? 5.270 -0.210 0.405 1.00 92.06 90 GLN A N 1
ATOM 724 C CA . GLN A 1 90 ? 4.113 -0.148 -0.481 1.00 92.06 90 GLN A CA 1
ATOM 725 C C . GLN A 1 90 ? 4.216 -1.133 -1.644 1.00 92.06 90 GLN A C 1
ATOM 727 O O . GLN A 1 90 ? 3.257 -1.842 -1.938 1.00 92.06 90 GLN A O 1
ATOM 732 N N . LEU A 1 91 ? 5.393 -1.247 -2.262 1.00 93.19 91 LEU A N 1
ATOM 733 C CA . LEU A 1 91 ? 5.601 -2.204 -3.344 1.00 93.19 91 LEU A CA 1
ATOM 734 C C . LEU A 1 91 ? 5.428 -3.665 -2.876 1.00 93.19 91 LEU A C 1
ATOM 736 O O . LEU A 1 91 ? 4.992 -4.503 -3.662 1.00 93.19 91 LEU A O 1
ATOM 740 N N . GLN A 1 92 ? 5.723 -3.984 -1.605 1.00 92.81 92 GLN A N 1
ATOM 741 C CA . GLN A 1 92 ? 5.424 -5.312 -1.044 1.00 92.81 92 GLN A CA 1
ATOM 742 C C . GLN A 1 92 ? 3.920 -5.541 -0.849 1.00 92.81 92 GLN A C 1
ATOM 744 O O . GLN A 1 92 ? 3.437 -6.620 -1.184 1.00 92.81 92 GLN A O 1
ATOM 749 N N . TYR A 1 93 ? 3.168 -4.548 -0.363 1.00 95.00 93 TYR A N 1
ATOM 750 C CA . TYR A 1 93 ? 1.708 -4.660 -0.253 1.00 95.00 93 TYR A CA 1
ATOM 751 C C . TYR A 1 93 ? 1.039 -4.843 -1.615 1.00 95.00 93 TYR A C 1
ATOM 753 O O . TYR A 1 93 ? 0.163 -5.697 -1.740 1.00 95.00 93 TYR A O 1
ATOM 761 N N . MET A 1 94 ? 1.508 -4.128 -2.645 1.00 95.81 94 MET A N 1
ATOM 762 C CA . MET A 1 94 ? 1.047 -4.336 -4.021 1.00 95.81 94 MET A CA 1
ATOM 763 C C . MET A 1 94 ? 1.272 -5.784 -4.467 1.00 95.81 94 MET A C 1
ATOM 765 O O . MET A 1 94 ? 0.345 -6.428 -4.942 1.00 95.81 94 MET A O 1
ATOM 769 N N . ALA A 1 95 ? 2.474 -6.329 -4.256 1.00 94.06 95 ALA A N 1
ATOM 770 C CA . ALA A 1 95 ? 2.808 -7.704 -4.636 1.00 94.06 95 ALA A CA 1
ATOM 771 C C . ALA A 1 95 ? 1.932 -8.769 -3.953 1.00 94.06 95 ALA A C 1
ATOM 773 O O . ALA A 1 95 ? 1.675 -9.828 -4.527 1.00 94.06 95 ALA A O 1
ATOM 774 N N . LEU A 1 96 ? 1.488 -8.491 -2.725 1.00 93.25 96 LEU A N 1
ATOM 775 C CA . LEU A 1 96 ? 0.622 -9.364 -1.926 1.00 93.25 96 LEU A CA 1
ATOM 776 C C . LEU A 1 96 ? -0.871 -9.069 -2.139 1.00 93.25 96 LEU A C 1
ATOM 778 O O . LEU A 1 96 ? -1.723 -9.716 -1.533 1.00 93.25 96 LEU A O 1
ATOM 782 N N . GLY A 1 97 ? -1.188 -8.098 -2.997 1.00 95.00 97 GLY A N 1
ATOM 783 C CA . GLY A 1 97 ? -2.545 -7.711 -3.351 1.00 95.00 97 GLY A CA 1
ATOM 784 C C . GLY A 1 97 ? -3.335 -7.066 -2.222 1.00 95.00 97 GLY A C 1
ATOM 785 O O . GLY A 1 97 ? -4.558 -7.153 -2.227 1.00 95.00 97 GLY A O 1
ATOM 786 N N . ALA A 1 98 ? -2.667 -6.437 -1.255 1.00 96.12 98 ALA A N 1
ATOM 787 C CA . ALA A 1 98 ? -3.333 -5.668 -0.213 1.00 96.12 98 ALA A CA 1
ATOM 788 C C . ALA A 1 98 ? -3.704 -4.269 -0.700 1.00 96.12 98 ALA A C 1
ATOM 790 O O . ALA A 1 98 ? -2.931 -3.614 -1.400 1.00 96.12 98 ALA A O 1
ATOM 791 N N . ALA A 1 99 ? -4.871 -3.788 -0.274 1.00 97.81 99 ALA A N 1
ATOM 792 C CA . ALA A 1 99 ? -5.230 -2.394 -0.466 1.00 97.81 99 ALA A CA 1
ATOM 793 C C . ALA A 1 99 ? -4.393 -1.491 0.443 1.00 97.81 99 ALA A C 1
ATOM 795 O O . ALA A 1 99 ? -4.168 -1.788 1.625 1.00 97.81 99 ALA A O 1
ATOM 796 N N . THR A 1 100 ? -4.011 -0.343 -0.102 1.00 97.88 100 THR A N 1
ATOM 797 C CA . THR A 1 100 ? -3.296 0.689 0.641 1.00 97.88 100 THR A CA 1
ATOM 798 C C . THR A 1 100 ? -3.947 2.041 0.432 1.00 97.88 100 THR A C 1
ATOM 800 O O . THR A 1 100 ? -4.327 2.367 -0.689 1.00 97.88 100 THR A O 1
ATOM 803 N N . VAL A 1 101 ? -4.020 2.844 1.489 1.00 98.19 101 VAL A N 1
ATOM 804 C CA . VAL A 1 101 ? -4.256 4.287 1.397 1.00 98.19 101 VAL A CA 1
ATOM 805 C C . VAL A 1 101 ? -2.914 5.017 1.327 1.00 98.19 101 VAL A C 1
ATOM 807 O O . VAL A 1 101 ? -2.005 4.711 2.100 1.00 98.19 101 VAL A O 1
ATOM 810 N N . SER A 1 102 ? -2.761 5.962 0.403 1.00 97.06 102 SER A N 1
ATOM 811 C CA . SER A 1 102 ? -1.537 6.761 0.263 1.00 97.06 102 SER A CA 1
ATOM 812 C C . SER A 1 102 ? -1.831 8.107 -0.406 1.00 97.06 102 SER A C 1
ATOM 814 O O . SER A 1 102 ? -2.809 8.198 -1.153 1.00 97.06 102 SER A O 1
ATOM 816 N N . PRO A 1 103 ? -0.986 9.138 -0.220 1.00 96.00 103 PRO A N 1
ATOM 817 C CA . PRO A 1 103 ? -1.004 10.308 -1.088 1.00 96.00 103 PRO A CA 1
ATOM 818 C C . PRO A 1 103 ? -0.732 9.946 -2.546 1.00 96.00 103 PRO A C 1
ATOM 820 O O . PRO A 1 103 ? -0.469 8.792 -2.895 1.00 96.00 103 PRO A O 1
ATOM 823 N N . ARG A 1 104 ? -0.747 10.948 -3.428 1.00 94.62 104 ARG A N 1
ATOM 824 C CA . ARG A 1 104 ? -0.458 10.718 -4.845 1.00 94.62 104 ARG A CA 1
ATOM 825 C C . ARG A 1 104 ? 0.921 10.071 -5.034 1.00 94.62 104 ARG A C 1
ATOM 827 O O . ARG A 1 104 ? 1.922 10.632 -4.593 1.00 94.62 104 ARG A O 1
ATOM 834 N N . LEU A 1 105 ? 0.963 8.953 -5.760 1.00 94.69 105 LEU A N 1
ATOM 835 C CA . LEU A 1 105 ? 2.184 8.255 -6.166 1.00 94.69 105 LEU A CA 1
ATOM 836 C C . LEU A 1 105 ? 2.430 8.511 -7.666 1.00 94.69 105 LEU A C 1
ATOM 838 O O . LEU A 1 105 ? 1.691 7.979 -8.495 1.00 94.69 105 LEU A O 1
ATOM 842 N N . PRO A 1 106 ? 3.382 9.387 -8.039 1.00 92.50 106 PRO A N 1
ATOM 843 C CA . PRO A 1 106 ? 3.586 9.813 -9.424 1.00 92.50 106 PRO A CA 1
ATOM 844 C C . PRO A 1 106 ? 4.419 8.827 -10.255 1.00 92.50 106 PRO A C 1
ATOM 846 O O . PRO A 1 106 ? 4.676 9.097 -11.426 1.00 92.50 106 PRO A O 1
ATOM 849 N N . GLU A 1 107 ? 4.890 7.729 -9.664 1.00 92.31 107 GLU A N 1
ATOM 850 C CA . GLU A 1 107 ? 5.759 6.772 -10.331 1.00 92.31 107 GLU A CA 1
ATOM 851 C C . GLU A 1 107 ? 5.125 6.147 -11.573 1.00 92.31 107 GLU A C 1
ATOM 853 O O . GLU A 1 107 ? 3.993 5.660 -11.560 1.00 92.31 107 GLU A O 1
ATOM 858 N N . VAL A 1 108 ? 5.940 6.074 -12.623 1.00 93.25 108 VAL A N 1
ATOM 859 C CA . VAL A 1 108 ? 5.718 5.203 -13.772 1.00 93.25 108 VAL A CA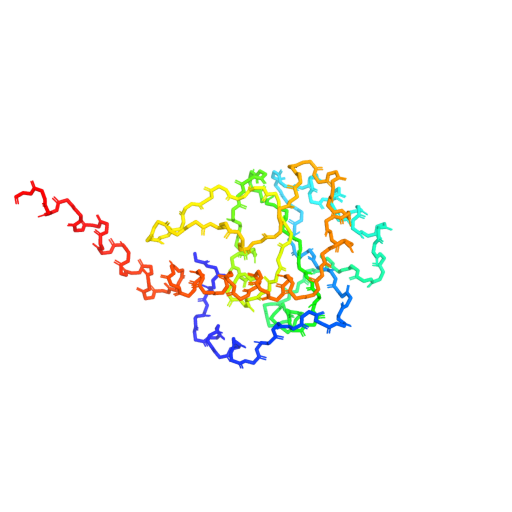 1
ATOM 860 C C . VAL A 1 108 ? 6.644 4.003 -13.610 1.00 93.25 108 VAL A C 1
ATOM 862 O O . VAL A 1 108 ? 7.867 4.141 -13.551 1.00 93.25 108 VAL A O 1
ATOM 865 N N . LEU A 1 109 ? 6.047 2.826 -13.471 1.00 94.75 109 LEU A N 1
ATOM 866 C CA . LEU A 1 109 ? 6.741 1.551 -13.367 1.00 94.75 109 LEU A CA 1
ATOM 867 C C . LEU A 1 109 ? 7.194 1.067 -14.759 1.00 94.75 109 LEU A C 1
ATOM 869 O O . LEU A 1 109 ? 6.740 1.596 -15.776 1.00 94.75 109 LEU A O 1
ATOM 873 N N . PRO A 1 110 ? 8.080 0.054 -14.829 1.00 95.31 110 PRO A N 1
ATOM 874 C CA . PRO A 1 110 ? 8.464 -0.592 -16.083 1.00 95.31 110 PRO A CA 1
ATOM 875 C C . PRO A 1 110 ? 7.276 -0.901 -16.996 1.00 95.31 110 PRO A C 1
ATOM 877 O O . PRO A 1 110 ? 6.183 -1.207 -16.514 1.00 95.31 110 PRO A O 1
ATOM 880 N N . PHE A 1 111 ? 7.511 -0.871 -18.311 1.00 95.69 111 PHE A N 1
ATOM 881 C CA . PHE A 1 111 ? 6.461 -1.016 -19.328 1.00 95.69 111 PHE A CA 1
ATOM 882 C C . PHE A 1 111 ? 5.385 0.078 -19.260 1.00 95.69 111 PHE A C 1
ATOM 884 O O . PHE A 1 111 ? 4.218 -0.185 -19.551 1.00 95.69 111 PHE A O 1
ATOM 891 N N . ASP A 1 112 ? 5.781 1.287 -18.851 1.00 94.19 112 ASP A N 1
ATOM 892 C CA . ASP A 1 112 ? 4.921 2.471 -18.734 1.00 94.19 112 ASP A CA 1
ATOM 893 C C . ASP A 1 112 ? 3.688 2.254 -17.836 1.00 94.19 112 ASP A C 1
ATOM 895 O O . ASP A 1 112 ? 2.636 2.875 -18.004 1.00 94.19 112 ASP A O 1
ATOM 899 N N . ALA A 1 113 ? 3.798 1.342 -16.866 1.00 95.19 113 ALA A N 1
ATOM 900 C CA . ALA A 1 113 ? 2.696 1.005 -15.982 1.00 95.19 113 ALA A CA 1
ATOM 901 C C . ALA A 1 113 ? 2.485 2.115 -14.938 1.00 95.19 113 ALA A C 1
ATOM 903 O O . ALA A 1 113 ? 3.344 2.372 -14.099 1.00 95.19 113 ALA A O 1
ATOM 904 N N . ASN A 1 114 ? 1.316 2.756 -14.968 1.00 94.44 114 ASN A N 1
ATOM 905 C CA . ASN A 1 114 ? 0.908 3.712 -13.938 1.00 94.44 114 ASN A CA 1
ATOM 906 C C . ASN A 1 114 ? 0.249 3.018 -12.731 1.00 94.44 114 ASN A C 1
ATOM 908 O O . ASN A 1 114 ? -0.111 1.837 -12.777 1.00 94.44 114 ASN A O 1
ATOM 912 N N . LEU A 1 115 ? 0.095 3.779 -11.647 1.00 95.56 115 LEU A N 1
ATOM 913 C CA . LEU A 1 115 ? -0.458 3.317 -10.372 1.00 95.56 115 LEU A CA 1
ATOM 914 C C . LEU A 1 115 ? -1.937 3.682 -10.177 1.00 95.56 115 LEU A C 1
ATOM 916 O O . LEU A 1 115 ? -2.469 3.517 -9.077 1.00 95.56 115 LEU A O 1
ATOM 920 N N . ASP A 1 116 ? -2.625 4.148 -11.221 1.00 94.38 116 ASP A N 1
ATOM 921 C CA . ASP A 1 116 ? -4.009 4.607 -11.111 1.00 94.38 116 ASP A CA 1
ATOM 922 C C . ASP A 1 116 ? -4.913 3.467 -10.634 1.00 94.38 116 ASP A C 1
ATOM 924 O O . ASP A 1 116 ? -4.981 2.397 -11.243 1.00 94.38 116 ASP A O 1
ATOM 928 N N . GLY A 1 117 ? -5.624 3.672 -9.525 1.00 95.88 117 GLY A N 1
ATOM 929 C CA . GLY A 1 117 ? -6.484 2.658 -8.905 1.00 95.88 117 GLY A CA 1
ATOM 930 C C . GLY A 1 117 ? -5.746 1.475 -8.263 1.00 95.88 117 GLY A C 1
ATOM 931 O O . GLY A 1 117 ? -6.393 0.492 -7.920 1.00 95.88 117 GLY A O 1
ATOM 932 N N . CYS A 1 118 ? -4.419 1.539 -8.109 1.00 97.56 118 CYS A N 1
ATOM 933 C CA . CYS A 1 118 ? -3.636 0.542 -7.360 1.00 97.56 118 CYS A CA 1
ATOM 934 C C . CYS A 1 118 ? -3.540 0.865 -5.861 1.00 97.56 118 CYS A C 1
ATOM 936 O O . CYS A 1 118 ? -2.923 0.128 -5.098 1.00 97.56 118 CYS A O 1
ATOM 938 N N . TYR A 1 119 ? -4.122 1.985 -5.441 1.00 97.62 119 TYR A N 1
ATOM 939 C CA . TYR A 1 119 ? -4.224 2.422 -4.056 1.00 97.62 119 TYR A CA 1
ATOM 940 C C . TYR A 1 119 ? -5.423 3.374 -3.920 1.00 97.62 119 TYR A C 1
ATOM 942 O O . TYR A 1 119 ? -5.942 3.884 -4.917 1.00 97.62 119 TYR A O 1
ATOM 950 N N . LEU A 1 120 ? -5.865 3.602 -2.685 1.00 97.56 120 LEU A N 1
ATOM 951 C CA . LEU A 1 120 ? -6.835 4.635 -2.337 1.00 97.56 120 LEU A CA 1
ATOM 952 C C . LEU A 1 120 ? -6.099 5.963 -2.111 1.00 97.56 120 LEU A C 1
ATOM 954 O O . LEU A 1 120 ? -5.265 6.032 -1.204 1.00 97.56 120 LEU A O 1
ATOM 958 N N . PRO A 1 121 ? -6.373 7.011 -2.901 1.00 96.69 121 PRO A N 1
ATOM 959 C CA . PRO A 1 121 ? -5.731 8.299 -2.703 1.00 96.69 121 PRO A CA 1
ATOM 960 C C . PRO A 1 121 ? -6.269 9.006 -1.452 1.00 96.69 121 PRO A C 1
ATOM 962 O O . PRO A 1 121 ? -7.471 8.989 -1.193 1.00 96.69 121 PRO A O 1
ATOM 965 N N . CYS A 1 122 ? -5.376 9.667 -0.720 1.00 97.12 122 CYS A N 1
ATOM 966 C CA . CYS A 1 122 ? -5.698 10.688 0.278 1.00 97.12 122 CYS A CA 1
ATOM 967 C C . CYS A 1 122 ? -4.968 12.000 -0.054 1.00 97.12 122 CYS A C 1
ATOM 969 O O . CYS A 1 122 ? -4.109 12.042 -0.942 1.00 97.12 122 CYS A O 1
ATOM 971 N N . ALA A 1 123 ? -5.296 13.072 0.660 1.00 96.69 123 ALA A N 1
ATOM 972 C CA . ALA A 1 123 ? -4.606 14.348 0.582 1.00 96.69 123 ALA A CA 1
ATOM 973 C C . ALA A 1 123 ? -3.128 14.218 0.983 1.00 96.69 123 ALA A C 1
ATOM 975 O O . ALA A 1 123 ? -2.756 13.409 1.838 1.00 96.69 123 ALA A O 1
ATOM 976 N N . ASP A 1 124 ? -2.283 15.067 0.394 1.00 94.25 124 ASP A N 1
ATOM 977 C CA . ASP A 1 124 ? -0.845 15.105 0.679 1.00 94.25 124 ASP A CA 1
ATOM 978 C C . ASP A 1 124 ? -0.542 15.450 2.152 1.00 94.25 124 ASP A C 1
ATOM 980 O O . ASP A 1 124 ? 0.486 15.019 2.678 1.00 94.25 124 ASP A O 1
ATOM 984 N N . GLY A 1 125 ? -1.424 16.195 2.827 1.00 94.19 125 GLY A N 1
ATOM 985 C CA . GLY A 1 125 ? -1.333 16.508 4.256 1.00 94.19 125 GLY A CA 1
ATOM 986 C C . GLY A 1 125 ? -2.092 15.537 5.170 1.00 94.19 125 GLY A C 1
ATOM 987 O O . GLY A 1 125 ? -2.069 15.716 6.385 1.00 94.19 125 GLY A O 1
ATOM 988 N N . TYR A 1 126 ? -2.696 14.474 4.618 1.00 96.50 126 TYR A N 1
ATOM 989 C CA . TYR A 1 126 ? -3.439 13.430 5.344 1.00 96.50 126 TYR A CA 1
ATOM 990 C C . TYR A 1 126 ? -4.677 13.933 6.109 1.00 96.50 126 TYR A C 1
ATOM 992 O O . TYR A 1 126 ? -5.216 13.223 6.964 1.00 96.50 126 TYR A O 1
ATOM 1000 N N . GLU A 1 127 ? -5.175 15.131 5.798 1.00 96.88 127 GLU A N 1
ATOM 1001 C CA . GLU A 1 127 ? -6.324 15.738 6.476 1.00 96.88 127 GLU A CA 1
ATOM 1002 C C . GLU A 1 127 ? -7.612 14.916 6.295 1.00 96.88 127 GLU A C 1
ATOM 1004 O O . GLU A 1 127 ? -8.472 14.899 7.174 1.00 96.88 127 GLU A O 1
ATOM 1009 N N . ASP A 1 128 ? -7.729 14.197 5.178 1.00 97.94 128 ASP A N 1
ATOM 1010 C CA . ASP A 1 128 ? -8.845 13.314 4.829 1.00 97.94 128 ASP A CA 1
ATOM 1011 C C . ASP A 1 128 ? -8.558 11.824 5.092 1.00 97.94 128 ASP A C 1
ATOM 1013 O O . ASP A 1 128 ? -9.417 10.978 4.852 1.00 97.94 128 ASP A O 1
ATOM 1017 N N . LEU A 1 129 ? -7.379 11.467 5.614 1.00 98.12 129 LEU A N 1
ATOM 1018 C CA . LEU A 1 129 ? -6.943 10.070 5.733 1.00 98.12 129 LEU A CA 1
ATOM 1019 C C . LEU A 1 129 ? -7.959 9.194 6.479 1.00 98.12 129 LEU A C 1
ATOM 1021 O O . LEU A 1 129 ? -8.291 8.090 6.045 1.00 98.12 129 LEU A O 1
ATOM 1025 N N . THR A 1 130 ? -8.459 9.675 7.616 1.00 97.81 130 THR A N 1
ATOM 1026 C CA . THR A 1 130 ? -9.389 8.913 8.457 1.00 97.81 130 THR A CA 1
ATOM 1027 C C . THR A 1 130 ? -10.755 8.755 7.800 1.00 97.81 130 THR A C 1
ATOM 1029 O O . THR A 1 130 ? -11.358 7.688 7.918 1.00 97.81 130 THR A O 1
ATOM 1032 N N . SER A 1 131 ? -11.232 9.770 7.074 1.00 97.81 131 SER A N 1
ATOM 1033 C CA . SER A 1 131 ? -12.505 9.695 6.356 1.00 97.81 131 SER A CA 1
ATOM 1034 C C . SER A 1 131 ? -12.399 8.788 5.129 1.00 97.81 131 SER A C 1
ATOM 1036 O O . SER A 1 131 ? -13.313 8.004 4.890 1.00 97.81 131 SER A O 1
ATOM 1038 N N . VAL A 1 132 ? -11.271 8.802 4.411 1.00 98.25 132 VAL A N 1
ATOM 1039 C CA . VAL A 1 132 ? -10.987 7.860 3.314 1.00 98.25 132 VAL A CA 1
ATOM 1040 C C . VAL A 1 132 ? -11.027 6.415 3.817 1.00 98.25 132 VAL A C 1
ATOM 1042 O O . VAL A 1 132 ? -11.712 5.580 3.230 1.00 98.25 132 VAL A O 1
ATOM 1045 N N . ILE A 1 133 ? -10.355 6.118 4.934 1.00 98.06 133 ILE A N 1
ATOM 1046 C CA . ILE A 1 133 ? -10.345 4.772 5.530 1.00 98.06 133 ILE A CA 1
ATOM 1047 C C . ILE A 1 133 ? -11.751 4.336 5.968 1.00 98.06 133 ILE A C 1
ATOM 1049 O O . ILE A 1 133 ? -12.150 3.197 5.707 1.00 98.06 133 ILE A O 1
ATOM 1053 N N . ALA A 1 134 ? -12.494 5.224 6.635 1.00 96.38 134 ALA A N 1
ATOM 1054 C CA . ALA A 1 134 ? -13.819 4.921 7.173 1.00 96.38 134 ALA A CA 1
ATOM 1055 C C . ALA A 1 134 ? -14.884 4.724 6.082 1.00 96.38 134 ALA A C 1
ATOM 1057 O O . ALA A 1 134 ? -15.792 3.917 6.262 1.00 96.38 134 ALA A O 1
ATOM 1058 N N . ASN A 1 135 ? -14.767 5.441 4.961 1.00 96.81 135 ASN A N 1
ATOM 1059 C CA . ASN A 1 135 ? -15.736 5.395 3.863 1.00 96.81 135 ASN A CA 1
ATOM 1060 C C . ASN A 1 135 ? -15.401 4.360 2.782 1.00 96.81 135 ASN A C 1
ATOM 1062 O O . ASN A 1 135 ? -16.241 4.093 1.925 1.00 96.81 135 ASN A O 1
ATOM 1066 N N . ALA A 1 136 ? -14.193 3.791 2.785 1.00 96.81 136 ALA A N 1
ATOM 1067 C CA . ALA A 1 136 ? -13.846 2.717 1.864 1.00 96.81 136 ALA A CA 1
ATOM 1068 C C . ALA A 1 136 ? -14.702 1.481 2.156 1.00 96.81 136 ALA A C 1
ATOM 1070 O O . ALA A 1 136 ? -14.778 1.053 3.305 1.00 96.81 136 ALA A O 1
ATOM 1071 N N . ASP A 1 137 ? -15.307 0.877 1.138 1.00 96.69 137 ASP A N 1
ATOM 1072 C CA . ASP A 1 137 ? -15.984 -0.413 1.256 1.00 96.69 137 ASP A CA 1
ATOM 1073 C C . ASP A 1 137 ? -15.037 -1.578 0.916 1.00 96.69 137 ASP A C 1
ATOM 1075 O O . ASP A 1 137 ? -14.052 -1.425 0.188 1.00 96.69 137 ASP A O 1
ATOM 1079 N N . ASP A 1 138 ? -15.336 -2.765 1.442 1.00 97.06 138 ASP A N 1
ATOM 1080 C CA . ASP A 1 138 ? -14.444 -3.921 1.318 1.00 97.06 138 ASP A CA 1
ATOM 1081 C C . ASP A 1 138 ? -14.324 -4.432 -0.132 1.00 97.06 138 ASP A C 1
ATOM 1083 O O . ASP A 1 138 ? -13.271 -4.953 -0.507 1.00 97.06 138 ASP A O 1
ATOM 1087 N N . ALA A 1 139 ? -15.347 -4.242 -0.976 1.00 96.94 139 ALA A N 1
ATOM 1088 C CA . ALA A 1 139 ? -15.289 -4.652 -2.381 1.00 96.94 139 ALA A CA 1
ATOM 1089 C C . ALA A 1 139 ? -14.338 -3.751 -3.183 1.00 96.94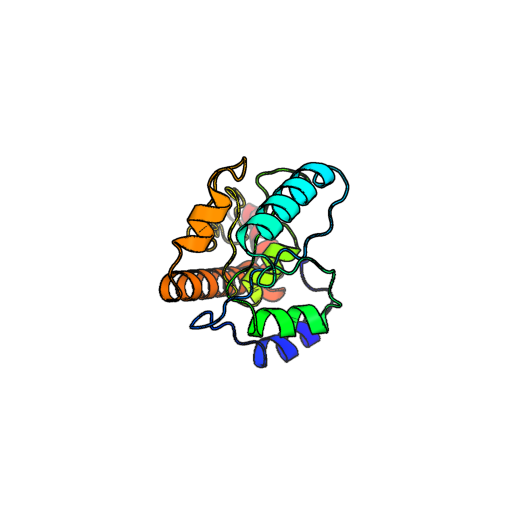 139 ALA A C 1
ATOM 1091 O O . ALA A 1 139 ? -13.541 -4.247 -3.987 1.00 96.94 139 ALA A O 1
ATOM 1092 N N . THR A 1 140 ? -14.363 -2.443 -2.919 1.00 97.12 140 THR A N 1
ATOM 1093 C CA . THR A 1 140 ? -13.400 -1.481 -3.464 1.00 97.12 140 THR A CA 1
ATOM 1094 C C . THR A 1 140 ? -11.978 -1.812 -3.017 1.00 97.12 140 THR A C 1
ATOM 1096 O O . THR A 1 140 ? -11.072 -1.857 -3.851 1.00 97.12 140 THR A O 1
ATOM 1099 N N . LEU A 1 141 ? -11.768 -2.107 -1.729 1.00 98.31 141 LEU A N 1
ATOM 1100 C CA . LEU A 1 141 ? -10.454 -2.504 -1.212 1.00 98.31 141 LEU A CA 1
ATOM 1101 C C . LEU A 1 141 ? -9.928 -3.767 -1.914 1.00 98.31 141 LEU A C 1
ATOM 1103 O O . LEU A 1 141 ? -8.790 -3.795 -2.384 1.00 98.31 141 LEU A O 1
ATOM 1107 N N . GLU A 1 142 ? -10.762 -4.794 -2.064 1.00 97.38 142 GLU A N 1
ATOM 1108 C CA . GLU A 1 142 ? -10.381 -6.023 -2.763 1.00 97.38 142 GLU A CA 1
ATOM 1109 C C . GLU A 1 142 ? -10.058 -5.777 -4.248 1.00 97.38 142 GLU A C 1
ATOM 1111 O O . GLU A 1 142 ? -9.123 -6.367 -4.796 1.00 97.38 142 GLU A O 1
ATOM 1116 N N . ALA A 1 143 ? -10.813 -4.909 -4.927 1.00 97.69 143 ALA A N 1
ATOM 1117 C CA . ALA A 1 143 ? -10.555 -4.550 -6.321 1.00 97.69 143 ALA A CA 1
ATOM 1118 C C . ALA A 1 143 ? -9.219 -3.806 -6.491 1.00 97.69 143 ALA A C 1
ATOM 1120 O O . ALA A 1 143 ? -8.447 -4.125 -7.398 1.00 97.69 143 ALA A O 1
ATOM 1121 N N . ILE A 1 144 ? -8.924 -2.861 -5.596 1.00 98.06 144 ILE A N 1
ATOM 1122 C CA . ILE A 1 144 ? -7.663 -2.109 -5.579 1.00 98.06 144 ILE A CA 1
ATOM 1123 C C . ILE A 1 144 ? -6.480 -3.042 -5.340 1.00 98.06 144 ILE A C 1
ATOM 1125 O O . ILE A 1 144 ? -5.507 -3.007 -6.093 1.00 98.06 144 ILE A O 1
ATOM 1129 N N . GLY A 1 145 ? -6.586 -3.913 -4.335 1.00 97.19 145 GLY A N 1
ATOM 1130 C CA . GLY A 1 145 ? -5.562 -4.900 -4.018 1.00 97.19 145 GLY A CA 1
ATOM 1131 C C . GLY A 1 145 ? -5.257 -5.828 -5.198 1.00 97.19 145 GLY A C 1
ATOM 1132 O O . GLY A 1 145 ? -4.099 -5.981 -5.589 1.00 97.19 145 GLY A O 1
ATOM 1133 N N . ARG A 1 146 ? -6.295 -6.370 -5.850 1.00 96.88 146 ARG A N 1
ATOM 1134 C CA . ARG A 1 146 ? -6.136 -7.186 -7.068 1.00 96.88 146 ARG A CA 1
ATOM 1135 C C . ARG A 1 146 ? -5.441 -6.422 -8.190 1.00 96.88 146 ARG A C 1
ATOM 1137 O O . ARG A 1 146 ? -4.476 -6.924 -8.759 1.00 96.88 146 ARG A O 1
ATOM 1144 N N . LYS A 1 147 ? -5.871 -5.190 -8.468 1.00 97.94 147 LYS A N 1
ATOM 1145 C CA . LYS A 1 147 ? -5.254 -4.361 -9.511 1.00 97.94 147 LYS A CA 1
ATOM 1146 C C . LYS A 1 147 ? -3.779 -4.076 -9.217 1.00 97.94 147 LYS A C 1
ATOM 1148 O O . LYS A 1 147 ? -2.953 -4.141 -10.125 1.00 97.94 147 LYS A O 1
ATOM 1153 N N . ALA A 1 148 ? -3.444 -3.795 -7.961 1.00 97.31 148 ALA A N 1
ATOM 1154 C CA . ALA A 1 148 ? -2.073 -3.571 -7.524 1.00 97.31 148 ALA A CA 1
ATOM 1155 C C . ALA A 1 148 ? -1.188 -4.814 -7.718 1.00 97.31 148 ALA A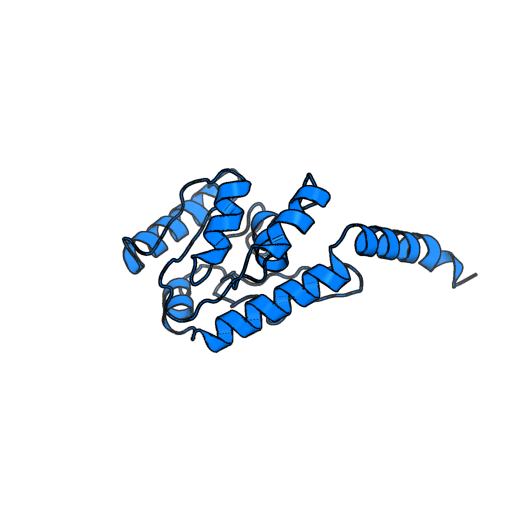 C 1
ATOM 1157 O O . ALA A 1 148 ? -0.064 -4.687 -8.210 1.00 97.31 148 ALA A O 1
ATOM 1158 N N . ALA A 1 149 ? -1.706 -6.005 -7.398 1.00 95.88 149 ALA A N 1
ATOM 1159 C CA . ALA A 1 149 ? -1.016 -7.272 -7.636 1.00 95.88 149 ALA A CA 1
ATOM 1160 C C . ALA A 1 149 ? -0.797 -7.541 -9.128 1.00 95.88 149 ALA A C 1
ATOM 1162 O O . ALA A 1 149 ? 0.299 -7.940 -9.517 1.00 95.88 149 ALA A O 1
ATOM 1163 N N . ASP A 1 150 ? -1.797 -7.268 -9.968 1.00 96.69 150 ASP A N 1
ATOM 1164 C CA . ASP A 1 150 ? -1.690 -7.432 -11.421 1.00 96.69 150 ASP A CA 1
ATOM 1165 C C . ASP A 1 150 ? -0.646 -6.486 -12.029 1.00 96.69 150 ASP A C 1
ATOM 1167 O O . ASP A 1 150 ? 0.125 -6.880 -12.909 1.00 96.69 150 ASP A O 1
ATOM 1171 N N . VAL A 1 151 ? -0.600 -5.231 -11.563 1.00 97.31 151 VAL A N 1
ATOM 1172 C CA . VAL A 1 151 ? 0.441 -4.270 -11.955 1.00 97.31 151 VAL A CA 1
ATOM 1173 C C . VAL A 1 151 ? 1.810 -4.770 -11.512 1.00 97.31 151 VAL A C 1
ATOM 1175 O O . VAL A 1 151 ? 2.719 -4.853 -12.333 1.00 97.31 151 VAL A O 1
ATOM 1178 N N . PHE A 1 152 ? 1.956 -5.170 -10.249 1.00 95.38 152 PHE A N 1
ATOM 1179 C CA . PHE A 1 152 ? 3.218 -5.699 -9.746 1.00 95.38 152 PHE A CA 1
ATOM 1180 C C . PHE A 1 152 ? 3.707 -6.901 -10.569 1.00 95.38 152 PHE A C 1
ATOM 1182 O O . PHE A 1 152 ? 4.872 -6.941 -10.967 1.00 95.38 152 PHE A O 1
ATOM 1189 N N . GLU A 1 153 ? 2.823 -7.856 -10.866 1.00 94.25 153 GLU A N 1
ATOM 1190 C CA . GLU A 1 153 ? 3.163 -9.077 -11.599 1.00 94.25 153 GLU A CA 1
ATOM 1191 C C . GLU A 1 153 ? 3.703 -8.779 -12.999 1.00 94.25 153 GLU A C 1
ATOM 1193 O O . GLU A 1 153 ? 4.682 -9.379 -13.447 1.00 94.25 153 GLU A O 1
ATOM 1198 N N . ARG A 1 154 ? 3.084 -7.822 -13.698 1.00 95.69 154 ARG A N 1
ATOM 1199 C CA . ARG A 1 154 ? 3.456 -7.499 -15.077 1.00 95.69 154 ARG A CA 1
ATOM 1200 C C . ARG A 1 154 ? 4.648 -6.552 -15.200 1.00 95.69 154 ARG A C 1
ATOM 1202 O O . ARG A 1 154 ? 5.230 -6.518 -16.278 1.00 95.69 154 ARG A O 1
ATOM 1209 N N . SER A 1 155 ? 5.013 -5.804 -14.152 1.00 95.38 155 SER A N 1
ATOM 1210 C CA . SER A 1 155 ? 6.072 -4.782 -14.245 1.00 95.38 155 SER A CA 1
ATOM 1211 C C . SER A 1 155 ? 7.234 -4.925 -13.263 1.00 95.38 155 SER A C 1
ATOM 1213 O O . SER A 1 155 ? 8.283 -4.333 -13.495 1.00 95.38 155 SER A O 1
ATOM 1215 N N . CYS A 1 156 ? 7.085 -5.653 -12.155 1.00 93.94 156 CYS A N 1
ATOM 1216 C CA . CYS A 1 156 ? 8.023 -5.564 -11.026 1.00 93.94 156 CYS A CA 1
ATOM 1217 C C . CYS A 1 156 ? 8.649 -6.893 -10.584 1.00 93.94 156 CYS A C 1
ATOM 1219 O O . CYS A 1 156 ? 9.483 -6.885 -9.674 1.00 93.94 156 CYS A O 1
ATOM 1221 N N . THR A 1 157 ? 8.296 -8.019 -11.208 1.00 91.94 157 THR A N 1
ATOM 1222 C CA . THR A 1 157 ? 8.970 -9.305 -10.961 1.00 91.94 157 THR A CA 1
ATOM 1223 C C . THR A 1 157 ? 10.373 -9.317 -11.586 1.00 91.94 157 THR A C 1
ATOM 1225 O O . THR A 1 157 ? 10.627 -8.559 -12.523 1.00 91.94 157 THR A O 1
ATOM 1228 N N . PRO A 1 158 ? 11.312 -10.168 -11.126 1.00 90.69 158 PRO A N 1
ATOM 1229 C CA . PRO A 1 158 ? 12.677 -10.191 -11.656 1.00 90.69 158 PRO A CA 1
ATOM 1230 C C . PRO A 1 158 ? 12.722 -10.426 -13.159 1.00 90.69 158 PRO A C 1
ATOM 1232 O O . PRO A 1 158 ? 13.405 -9.694 -13.865 1.00 90.69 158 PRO A O 1
ATOM 1235 N N . ALA A 1 159 ? 11.944 -11.396 -13.648 1.00 91.44 159 ALA A N 1
ATOM 1236 C CA . ALA A 1 159 ? 11.858 -11.703 -15.070 1.00 91.44 159 ALA A CA 1
ATOM 1237 C C . ALA A 1 159 ? 11.387 -10.485 -15.880 1.00 91.44 159 ALA A C 1
ATOM 1239 O O . ALA A 1 159 ? 11.993 -10.144 -16.891 1.00 91.44 159 ALA A O 1
ATOM 1240 N N . ARG A 1 160 ? 10.362 -9.777 -15.389 1.00 94.38 160 ARG A N 1
ATOM 1241 C CA . ARG A 1 160 ? 9.842 -8.558 -16.020 1.00 94.38 160 ARG A CA 1
ATOM 1242 C C . ARG A 1 160 ? 10.829 -7.400 -15.982 1.00 94.38 160 ARG A C 1
ATOM 1244 O O . ARG A 1 160 ? 10.940 -6.662 -16.954 1.00 94.38 160 ARG A O 1
ATOM 1251 N N . LEU A 1 161 ? 11.565 -7.241 -14.886 1.00 93.25 161 LEU A N 1
ATOM 1252 C CA . LEU A 1 161 ? 12.593 -6.208 -14.774 1.00 93.25 161 LEU A CA 1
ATOM 1253 C C . LEU A 1 161 ? 13.755 -6.462 -15.737 1.00 93.25 161 LEU A C 1
ATOM 1255 O O . LEU A 1 161 ? 14.205 -5.520 -16.381 1.00 93.25 161 LEU A O 1
ATOM 1259 N N . VAL A 1 162 ? 14.209 -7.713 -15.863 1.00 93.44 162 VAL A N 1
ATOM 1260 C CA . VAL A 1 162 ? 15.242 -8.099 -16.838 1.00 93.44 162 VAL A CA 1
ATOM 1261 C C . VAL A 1 162 ? 14.758 -7.819 -18.261 1.00 93.44 162 VAL A C 1
ATOM 1263 O O . VAL A 1 162 ? 15.434 -7.096 -18.988 1.00 93.44 162 VAL A O 1
ATOM 1266 N N . GLU A 1 163 ? 13.553 -8.277 -18.614 1.00 95.38 163 GLU A N 1
ATOM 1267 C CA . GLU A 1 163 ? 12.936 -8.016 -19.924 1.00 95.38 163 GLU A CA 1
ATOM 1268 C C . GLU A 1 163 ? 12.866 -6.509 -20.231 1.00 95.38 163 GLU A C 1
ATOM 1270 O O . GLU A 1 163 ? 13.188 -6.066 -21.335 1.00 95.38 163 GLU A O 1
ATOM 1275 N N . TRP A 1 164 ? 12.459 -5.690 -19.257 1.00 94.88 164 TRP A N 1
ATOM 1276 C CA . TRP A 1 164 ? 12.389 -4.242 -19.436 1.00 94.88 164 TRP A CA 1
ATOM 1277 C C . TRP A 1 164 ? 13.763 -3.610 -19.654 1.00 94.88 164 TRP A C 1
ATOM 1279 O O . TRP A 1 164 ? 13.919 -2.769 -20.537 1.00 94.88 164 TRP A O 1
ATOM 1289 N N . VAL A 1 165 ? 14.763 -4.014 -18.868 1.00 94.06 165 VAL A N 1
ATOM 1290 C CA . VAL A 1 165 ? 16.136 -3.512 -18.999 1.00 94.06 165 VAL A CA 1
ATOM 1291 C C . VAL A 1 165 ? 16.701 -3.846 -20.378 1.00 94.06 165 VAL A C 1
ATOM 1293 O O . VAL A 1 165 ? 17.233 -2.951 -21.032 1.00 94.06 16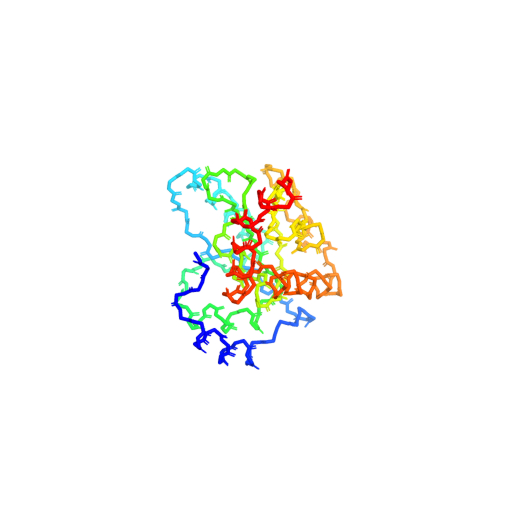5 VAL A O 1
ATOM 1296 N N . GLU A 1 166 ? 16.525 -5.078 -20.857 1.00 94.62 166 GLU A N 1
ATOM 1297 C CA . GLU A 1 166 ? 16.935 -5.482 -22.208 1.00 94.62 166 GLU A CA 1
ATOM 1298 C C . GLU A 1 166 ? 16.256 -4.614 -23.274 1.00 94.62 166 GLU A C 1
ATOM 1300 O O . GLU A 1 166 ? 16.923 -4.053 -24.145 1.00 94.62 166 GLU A O 1
ATOM 1305 N N . ARG A 1 167 ? 14.937 -4.406 -23.171 1.00 93.56 167 ARG A N 1
ATOM 1306 C CA . ARG A 1 167 ? 14.201 -3.526 -24.091 1.00 93.56 167 ARG A CA 1
ATOM 1307 C C . ARG A 1 167 ? 14.737 -2.099 -24.098 1.00 93.56 167 ARG A C 1
ATOM 1309 O O . ARG A 1 167 ? 14.826 -1.510 -25.169 1.00 93.56 167 ARG A O 1
ATOM 1316 N N . CYS A 1 168 ? 15.067 -1.547 -22.934 1.00 91.88 168 CYS A N 1
ATOM 1317 C CA . CYS A 1 168 ? 15.625 -0.202 -22.818 1.00 91.88 168 CYS A CA 1
ATOM 1318 C C . CYS A 1 168 ? 17.025 -0.113 -23.431 1.00 91.88 168 CYS A C 1
ATOM 1320 O O . CYS A 1 168 ? 17.318 0.857 -24.121 1.00 91.88 168 CYS A O 1
ATOM 1322 N N . ILE A 1 169 ? 17.875 -1.122 -23.224 1.00 91.62 169 ILE A N 1
ATOM 1323 C CA . ILE A 1 169 ? 19.227 -1.168 -23.800 1.00 91.62 169 ILE A CA 1
ATOM 1324 C C . ILE A 1 169 ? 19.157 -1.243 -25.332 1.00 91.62 169 ILE A C 1
ATOM 1326 O O . ILE A 1 169 ? 19.837 -0.476 -26.010 1.00 91.62 169 ILE A O 1
ATOM 1330 N N . HIS A 1 170 ? 18.277 -2.082 -25.880 1.00 88.19 170 HIS A N 1
ATOM 1331 C CA . HIS A 1 170 ? 18.128 -2.277 -27.328 1.00 88.19 170 HIS A CA 1
ATOM 1332 C C . HIS A 1 170 ? 17.183 -1.269 -28.009 1.00 88.19 170 HIS A C 1
ATOM 1334 O O . HIS A 1 170 ? 16.989 -1.317 -29.222 1.00 88.19 170 HIS A O 1
ATOM 1340 N N . ALA A 1 171 ? 16.575 -0.335 -27.267 1.00 78.94 171 ALA A N 1
ATOM 1341 C CA . ALA A 1 171 ? 15.665 0.665 -27.836 1.00 78.94 171 ALA A CA 1
ATOM 1342 C C . ALA A 1 171 ? 16.357 1.583 -28.861 1.00 78.94 171 ALA A C 1
ATOM 1344 O O . ALA A 1 171 ? 15.720 2.034 -29.811 1.00 78.94 171 ALA A O 1
ATOM 1345 N N . HIS A 1 172 ? 17.655 1.822 -28.677 1.00 65.88 172 HIS A N 1
ATOM 1346 C CA . HIS A 1 172 ? 18.494 2.663 -29.531 1.00 65.88 172 HIS A CA 1
ATOM 1347 C C . HIS A 1 172 ? 18.802 2.001 -30.885 1.00 65.88 172 HIS A C 1
ATOM 1349 O O . HIS A 1 172 ? 18.899 2.692 -31.888 1.00 65.88 172 HIS A O 1
ATOM 1355 N N . GLU A 1 173 ? 18.860 0.666 -30.936 1.00 62.25 173 GLU A N 1
ATOM 1356 C CA . GLU A 1 173 ? 19.172 -0.115 -32.148 1.00 62.25 173 GLU A CA 1
ATOM 1357 C C . GLU A 1 173 ? 18.001 -0.172 -33.145 1.00 62.25 173 GLU A C 1
ATOM 1359 O O . GLU A 1 173 ? 18.133 -0.697 -34.244 1.00 62.25 173 GLU A O 1
ATOM 1364 N N . ARG A 1 174 ? 16.821 0.339 -32.767 1.00 54.88 174 ARG A N 1
ATOM 1365 C CA . ARG A 1 174 ? 15.630 0.391 -33.635 1.00 54.88 174 ARG A CA 1
ATOM 1366 C C . ARG A 1 174 ? 15.557 1.647 -34.505 1.00 54.88 174 ARG A C 1
ATOM 1368 O O . ARG A 1 174 ? 14.604 1.779 -35.272 1.00 54.88 174 ARG A O 1
ATOM 1375 N N . PHE A 1 175 ? 16.504 2.568 -34.345 1.00 53.88 175 PHE A N 1
ATOM 1376 C CA . PHE A 1 175 ? 16.561 3.834 -35.077 1.00 53.88 175 PHE A CA 1
ATOM 1377 C C . PHE A 1 175 ? 17.814 3.972 -35.957 1.00 53.88 175 PHE A C 1
ATOM 1379 O O . PHE A 1 175 ? 18.008 5.047 -36.524 1.00 53.88 175 PHE A O 1
ATOM 1386 N N . ASP A 1 176 ? 18.599 2.898 -36.096 1.00 45.56 176 ASP A N 1
ATOM 1387 C CA . ASP A 1 176 ? 19.723 2.778 -37.037 1.00 45.56 176 ASP A CA 1
ATOM 1388 C C . ASP A 1 176 ? 19.324 2.001 -38.306 1.00 45.56 176 ASP A C 1
ATOM 1390 O O . ASP A 1 176 ? 18.593 0.986 -38.191 1.00 45.56 176 ASP A O 1
#

Secondary structure (DSSP, 8-state):
---S-HHHHHHHHTT-----TT--EEE------GGGHHHHHHHHHHHHHHHGGGEE-----HHHHHHHHTTEEEEE---SSSSS---HHHHHHHHTT--EEES---PPBTTTB--TTSSEE--TT-TTHHHHHHH--HHHHHHHHHHHHHHHHHHTSHHHHHHHHHHHHGGGGG--

Organism: Azospirillum brasilense (NCBI:txid192)

Radius of gyration: 16.68 Å; chains: 1; bounding box: 36×36×56 Å